Protein AF-A0A7C9K215-F1 (afdb_monomer_lite)

Structure (mmCIF, N/CA/C/O backbone):
data_AF-A0A7C9K215-F1
#
_entry.id   AF-A0A7C9K215-F1
#
loop_
_atom_site.group_PDB
_atom_site.id
_atom_site.type_symbol
_atom_site.label_atom_id
_atom_site.label_alt_id
_atom_site.label_comp_id
_atom_site.label_asym_id
_atom_site.label_entity_id
_atom_site.label_seq_id
_atom_site.pdbx_PDB_ins_code
_atom_site.Cartn_x
_atom_site.Cartn_y
_atom_site.Cartn_z
_atom_site.occupancy
_atom_site.B_iso_or_equiv
_atom_site.auth_seq_id
_atom_site.auth_comp_id
_atom_site.auth_asym_id
_atom_site.auth_atom_id
_atom_site.pdbx_PDB_model_num
ATOM 1 N N . MET A 1 1 ? -13.206 5.067 1.918 1.00 77.06 1 MET A N 1
ATOM 2 C CA . MET A 1 1 ? -12.237 4.710 0.863 1.00 77.06 1 MET A CA 1
ATOM 3 C C . MET A 1 1 ? -11.001 5.582 1.025 1.00 77.06 1 MET A C 1
ATOM 5 O O . MET A 1 1 ? -11.105 6.803 0.954 1.00 77.06 1 MET A O 1
ATOM 9 N N . ASN A 1 2 ? -9.866 4.970 1.339 1.00 87.19 2 ASN A N 1
ATOM 10 C CA . ASN A 1 2 ? -8.582 5.637 1.505 1.00 87.19 2 ASN A CA 1
ATOM 11 C C . ASN A 1 2 ? -7.854 5.674 0.157 1.00 87.19 2 ASN A C 1
ATOM 13 O O . ASN A 1 2 ? -7.911 4.714 -0.610 1.00 87.19 2 ASN A O 1
ATOM 17 N N . THR A 1 3 ? -7.181 6.783 -0.135 1.00 89.75 3 THR A N 1
ATOM 18 C CA . THR A 1 3 ? -6.344 6.915 -1.333 1.00 89.75 3 THR A CA 1
ATOM 19 C C . THR A 1 3 ? -4.890 6.986 -0.902 1.00 89.75 3 THR A C 1
ATOM 21 O O . THR A 1 3 ? -4.547 7.784 -0.027 1.00 89.75 3 THR A O 1
ATOM 24 N N . TYR A 1 4 ? -4.048 6.162 -1.514 1.00 89.00 4 TYR A N 1
ATOM 25 C CA . TYR A 1 4 ? -2.622 6.095 -1.226 1.00 89.00 4 TYR A CA 1
ATOM 26 C C . TYR A 1 4 ? -1.827 6.253 -2.513 1.00 89.00 4 TYR A C 1
ATOM 28 O O . TYR A 1 4 ? -2.164 5.663 -3.536 1.00 89.00 4 TYR A O 1
ATOM 36 N N . LYS A 1 5 ? -0.759 7.043 -2.450 1.00 89.75 5 LYS A N 1
ATOM 37 C CA . LYS A 1 5 ? 0.264 7.111 -3.482 1.00 89.75 5 LYS A CA 1
ATOM 38 C C . LYS A 1 5 ? 1.366 6.137 -3.092 1.00 89.75 5 LYS A C 1
ATOM 40 O O . LYS A 1 5 ? 2.139 6.416 -2.177 1.00 89.75 5 LYS A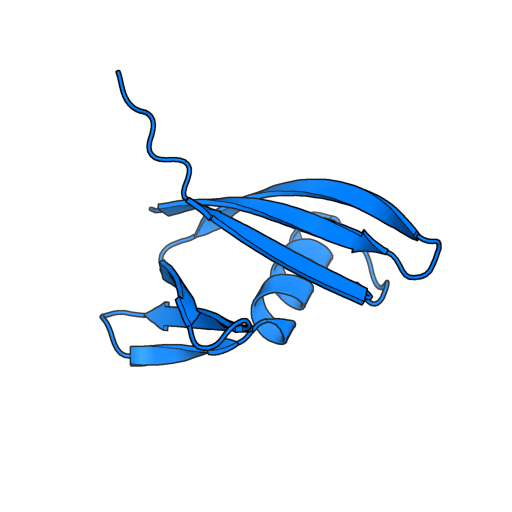 O 1
ATOM 45 N N . ILE A 1 6 ? 1.420 5.002 -3.771 1.00 88.00 6 ILE A N 1
ATOM 46 C CA . ILE A 1 6 ? 2.462 4.006 -3.570 1.00 88.00 6 ILE A CA 1
ATOM 47 C C . ILE A 1 6 ? 3.626 4.332 -4.487 1.00 88.00 6 ILE A C 1
ATOM 49 O O . ILE A 1 6 ? 3.452 4.489 -5.690 1.00 88.00 6 ILE A O 1
ATOM 53 N N . ARG A 1 7 ? 4.815 4.471 -3.920 1.00 88.12 7 ARG A N 1
ATOM 54 C CA . ARG A 1 7 ? 6.068 4.651 -4.648 1.00 88.12 7 ARG A CA 1
ATOM 55 C C . ARG A 1 7 ? 6.796 3.325 -4.606 1.00 88.12 7 ARG A C 1
ATOM 57 O O . ARG A 1 7 ? 6.959 2.772 -3.520 1.00 88.12 7 ARG A O 1
ATOM 64 N N . PHE A 1 8 ? 7.233 2.841 -5.755 1.00 85.88 8 PHE A N 1
ATOM 65 C CA . PHE A 1 8 ? 7.905 1.557 -5.832 1.00 85.88 8 PHE A CA 1
ATOM 66 C C . PHE A 1 8 ? 9.095 1.602 -6.784 1.00 85.88 8 PHE A C 1
ATOM 68 O O . PHE A 1 8 ? 9.184 2.465 -7.661 1.00 85.88 8 PHE A O 1
ATOM 75 N N . PHE A 1 9 ? 10.025 0.680 -6.567 1.00 83.75 9 PHE A N 1
ATOM 76 C CA . PHE A 1 9 ? 11.184 0.475 -7.424 1.00 83.75 9 PHE A CA 1
ATOM 77 C C . PHE A 1 9 ? 11.096 -0.918 -8.028 1.00 83.75 9 PHE A C 1
ATOM 79 O O . PHE A 1 9 ? 10.991 -1.893 -7.287 1.00 83.75 9 PHE A O 1
ATOM 86 N N . ASN A 1 10 ? 11.138 -1.036 -9.353 1.00 78.19 10 ASN A N 1
ATOM 87 C CA . ASN A 1 10 ? 11.189 -2.356 -9.978 1.00 78.19 10 ASN A CA 1
ATOM 88 C C . ASN A 1 10 ? 12.597 -2.970 -9.852 1.00 78.19 10 ASN A C 1
ATOM 90 O O . ASN A 1 10 ? 13.550 -2.316 -9.418 1.00 78.19 10 ASN A O 1
ATOM 94 N N . SER A 1 11 ? 12.740 -4.238 -10.238 1.00 74.69 11 SER A N 1
ATOM 95 C CA . SER A 1 11 ? 14.029 -4.948 -10.192 1.00 74.69 11 SER A CA 1
ATOM 96 C C . SER A 1 11 ? 15.116 -4.304 -11.071 1.00 74.69 11 SER A C 1
ATOM 98 O O . SER A 1 11 ? 16.304 -4.414 -10.782 1.00 74.69 11 SER A O 1
ATOM 100 N N . ALA A 1 12 ? 14.716 -3.554 -12.101 1.00 77.06 12 ALA A N 1
ATOM 101 C CA . ALA A 1 12 ? 15.614 -2.794 -12.967 1.00 77.06 12 ALA A CA 1
ATOM 102 C C . ALA A 1 12 ? 15.986 -1.397 -12.414 1.00 77.06 12 ALA A C 1
ATOM 104 O O . ALA A 1 12 ? 16.690 -0.640 -13.081 1.00 77.06 12 ALA A O 1
ATOM 105 N N . GLY A 1 13 ? 15.541 -1.045 -11.201 1.00 75.38 13 GLY A N 1
ATOM 106 C CA . GLY A 1 13 ? 15.860 0.223 -10.537 1.00 75.38 13 GLY A CA 1
ATOM 107 C C . GLY A 1 13 ? 15.031 1.423 -11.008 1.00 75.38 13 GLY A C 1
ATOM 108 O O . GLY A 1 13 ? 15.315 2.555 -10.612 1.00 75.38 13 GLY A O 1
ATOM 109 N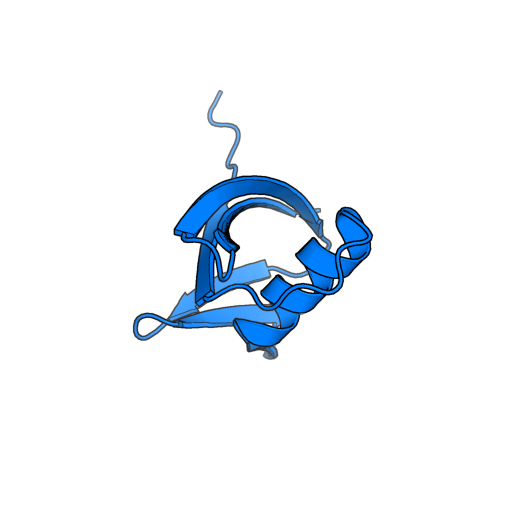 N . TYR A 1 14 ? 13.996 1.208 -11.825 1.00 77.62 14 TYR A N 1
ATOM 110 C CA . TYR A 1 14 ? 13.065 2.265 -12.204 1.00 77.62 14 TYR A CA 1
ATOM 111 C C . TYR A 1 14 ? 12.154 2.600 -11.034 1.00 77.62 14 TYR A C 1
ATOM 113 O O . TYR A 1 14 ? 11.484 1.733 -10.474 1.00 77.62 14 TYR A O 1
ATOM 121 N N . ARG A 1 15 ? 12.124 3.888 -10.695 1.00 80.75 15 ARG A N 1
ATOM 122 C CA . ARG A 1 15 ? 11.221 4.452 -9.701 1.00 80.75 15 ARG A CA 1
ATOM 123 C C . ARG A 1 15 ? 9.936 4.885 -10.382 1.00 80.75 15 ARG A C 1
ATOM 125 O O . ARG A 1 15 ? 9.963 5.813 -11.187 1.00 80.75 15 ARG A O 1
ATOM 132 N N . ASP A 1 16 ? 8.827 4.288 -9.987 1.00 84.94 16 ASP A N 1
ATOM 133 C CA . ASP A 1 16 ? 7.507 4.694 -10.451 1.00 84.94 16 ASP A CA 1
ATOM 134 C C . ASP A 1 16 ? 6.561 4.888 -9.257 1.00 84.94 16 ASP A C 1
ATOM 136 O O . ASP A 1 16 ? 6.930 4.688 -8.090 1.00 84.94 16 ASP A O 1
ATOM 140 N N . ASN A 1 17 ? 5.355 5.378 -9.525 1.00 86.62 17 ASN A N 1
ATOM 141 C CA . ASN A 1 17 ? 4.347 5.532 -8.494 1.00 86.62 17 ASN A CA 1
ATOM 142 C C . ASN A 1 17 ? 2.957 5.204 -9.015 1.00 86.62 17 ASN A C 1
ATOM 144 O O . ASN A 1 17 ? 2.596 5.595 -10.123 1.00 86.62 17 ASN A O 1
ATOM 148 N N . GLU A 1 18 ? 2.132 4.623 -8.154 1.00 85.88 18 GLU A N 1
ATOM 149 C CA . GLU A 1 18 ? 0.736 4.356 -8.458 1.00 85.88 18 GLU A CA 1
ATOM 150 C C . GLU A 1 18 ? -0.199 4.915 -7.392 1.00 85.88 18 GLU A C 1
ATOM 152 O O . GLU A 1 18 ? 0.112 4.914 -6.200 1.00 85.88 18 GLU A O 1
ATOM 157 N N . ILE A 1 19 ? -1.352 5.421 -7.826 1.00 88.38 19 ILE A N 1
ATOM 158 C CA . ILE A 1 19 ? -2.403 5.872 -6.914 1.00 88.38 19 ILE A CA 1
ATOM 159 C C . ILE A 1 19 ? -3.418 4.746 -6.768 1.00 88.38 19 ILE A C 1
ATOM 161 O O . ILE A 1 19 ? -4.224 4.507 -7.664 1.00 88.38 19 ILE A O 1
ATOM 165 N N . ILE A 1 20 ? -3.421 4.097 -5.606 1.00 86.38 20 ILE A N 1
ATOM 166 C CA . ILE A 1 20 ? -4.382 3.040 -5.296 1.00 86.38 20 ILE A CA 1
ATOM 167 C C . ILE A 1 20 ? -5.484 3.565 -4.380 1.00 86.38 20 ILE A C 1
ATOM 169 O O . ILE A 1 20 ? -5.265 4.397 -3.491 1.00 86.38 20 ILE A O 1
ATOM 173 N N . ARG A 1 21 ? -6.698 3.062 -4.599 1.00 89.06 21 ARG A N 1
ATOM 174 C CA . ARG A 1 21 ? -7.868 3.342 -3.767 1.00 89.06 21 ARG A CA 1
ATOM 175 C C . ARG A 1 21 ? -8.309 2.054 -3.107 1.00 89.06 21 ARG A C 1
ATOM 177 O O . ARG A 1 21 ? -8.613 1.087 -3.791 1.00 89.06 21 ARG A O 1
ATOM 184 N N . THR A 1 22 ? -8.368 2.063 -1.786 1.00 87.06 22 THR A N 1
ATOM 185 C CA . THR A 1 22 ? -8.652 0.864 -1.001 1.00 87.06 22 THR A CA 1
ATOM 186 C C . THR A 1 22 ? -9.583 1.163 0.177 1.00 87.06 22 THR A C 1
ATOM 188 O O . THR A 1 22 ? -9.742 2.314 0.597 1.00 87.06 22 THR A O 1
ATOM 191 N N . ASN A 1 23 ? -10.244 0.129 0.693 1.00 88.31 23 ASN A N 1
ATOM 192 C CA . ASN A 1 23 ? -11.034 0.194 1.919 1.00 88.31 23 ASN A CA 1
ATOM 193 C C . ASN A 1 23 ? -10.187 -0.036 3.179 1.00 88.31 23 ASN A C 1
ATOM 195 O O . ASN A 1 23 ? -10.510 0.542 4.216 1.00 88.31 23 ASN A O 1
ATOM 199 N N . PHE A 1 24 ? -9.075 -0.767 3.078 1.00 89.25 24 PHE A N 1
ATOM 200 C CA . PHE A 1 24 ? -8.114 -0.915 4.170 1.00 89.25 24 PHE A CA 1
ATOM 201 C C . PHE A 1 24 ? -7.241 0.338 4.329 1.00 89.25 24 PHE A C 1
ATOM 203 O O . PHE A 1 24 ? -7.210 1.240 3.481 1.00 89.25 24 PHE A O 1
ATOM 210 N N . GLN A 1 25 ? -6.561 0.431 5.464 1.00 90.00 25 GLN A N 1
ATOM 211 C CA . GLN A 1 25 ? -5.534 1.425 5.730 1.00 90.00 25 GLN A CA 1
ATOM 212 C C . GLN A 1 25 ? -4.154 0.833 5.481 1.00 90.00 25 GLN A C 1
ATOM 214 O O . GLN A 1 25 ? -3.913 -0.335 5.745 1.00 90.00 25 GLN A O 1
ATOM 219 N N . ILE A 1 26 ? -3.242 1.654 4.982 1.00 90.25 26 ILE A N 1
ATOM 220 C CA . ILE A 1 26 ? -1.823 1.326 4.886 1.00 90.25 26 ILE A CA 1
ATOM 221 C C . ILE A 1 26 ? -1.090 2.282 5.822 1.00 90.25 26 ILE A C 1
ATOM 223 O O . ILE A 1 26 ? -1.295 3.498 5.741 1.00 90.25 26 ILE A O 1
ATOM 227 N N . GLU A 1 27 ? -0.278 1.731 6.715 1.00 89.25 27 GLU A N 1
ATOM 228 C CA . GLU A 1 27 ? 0.578 2.470 7.642 1.00 89.25 27 GLU A CA 1
ATOM 229 C C . GLU A 1 27 ? 2.021 1.977 7.521 1.00 89.25 27 GLU A C 1
ATOM 231 O O . GLU A 1 27 ? 2.265 0.819 7.194 1.00 89.25 27 GLU A O 1
ATOM 236 N N . GLU A 1 28 ? 2.991 2.838 7.817 1.00 87.50 28 GLU A N 1
ATOM 237 C CA . GLU A 1 28 ? 4.383 2.426 7.987 1.00 87.50 28 GLU A CA 1
ATOM 238 C C . GLU A 1 28 ? 4.658 2.227 9.483 1.00 87.50 28 GLU A C 1
ATOM 240 O O . GLU A 1 28 ? 4.496 3.148 10.285 1.00 87.50 28 GLU A O 1
ATOM 245 N N . ARG A 1 29 ? 5.051 1.014 9.879 1.00 86.50 29 ARG A N 1
ATOM 246 C CA . ARG A 1 29 ? 5.443 0.675 11.253 1.00 86.50 29 ARG A CA 1
ATOM 247 C C . ARG A 1 29 ? 6.792 -0.022 11.237 1.00 86.50 29 ARG A C 1
ATOM 249 O O . ARG A 1 29 ? 6.995 -0.952 10.468 1.00 86.50 29 ARG A O 1
ATOM 256 N N . ASN A 1 30 ? 7.712 0.400 12.105 1.00 85.50 30 ASN A N 1
ATOM 257 C CA . ASN A 1 30 ? 9.066 -0.167 12.183 1.00 85.50 30 ASN A CA 1
ATOM 258 C C . ASN A 1 30 ? 9.759 -0.255 10.810 1.00 85.50 30 ASN A C 1
ATOM 260 O O . ASN A 1 30 ? 10.342 -1.282 10.467 1.00 85.50 30 ASN A O 1
ATOM 264 N N . ASN A 1 31 ? 9.672 0.816 10.012 1.00 80.62 31 ASN A N 1
ATOM 265 C CA . ASN A 1 31 ? 10.306 0.893 8.694 1.00 80.62 31 ASN A CA 1
ATOM 266 C C . ASN A 1 31 ? 9.765 -0.125 7.662 1.00 80.62 31 ASN A C 1
ATOM 268 O O . ASN A 1 31 ? 10.436 -0.412 6.673 1.00 80.62 31 ASN A O 1
ATOM 272 N N . SER A 1 32 ? 8.576 -0.687 7.909 1.00 84.44 32 SER A N 1
ATOM 273 C CA . SER A 1 32 ? 7.880 -1.640 7.039 1.00 84.44 32 SER A CA 1
ATOM 274 C C . SER A 1 32 ? 6.426 -1.218 6.843 1.00 84.44 32 SER A C 1
ATOM 276 O O . SER A 1 32 ? 5.784 -0.720 7.769 1.00 84.44 32 SER A O 1
ATOM 278 N N . LEU A 1 33 ? 5.876 -1.436 5.649 1.00 88.44 33 LEU A N 1
ATOM 279 C CA . LEU A 1 33 ? 4.456 -1.197 5.402 1.00 88.44 33 LEU A CA 1
ATOM 280 C C . LEU A 1 33 ? 3.605 -2.306 6.022 1.00 88.44 33 LEU A C 1
ATOM 282 O O . LEU A 1 33 ? 3.914 -3.491 5.892 1.00 88.44 33 LEU A O 1
ATOM 286 N N . VA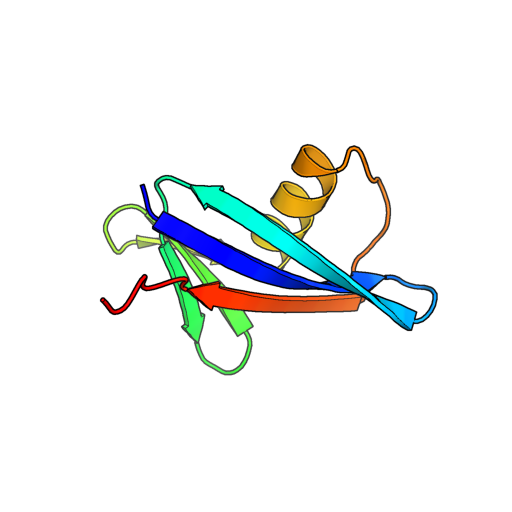L A 1 34 ? 2.508 -1.908 6.655 1.00 91.75 34 VAL A N 1
ATOM 287 C CA . VAL A 1 34 ? 1.468 -2.792 7.174 1.00 91.75 34 VAL A CA 1
ATOM 288 C C . VAL A 1 34 ? 0.111 -2.365 6.638 1.00 91.75 34 VAL A C 1
ATOM 290 O O . VAL A 1 34 ? -0.189 -1.176 6.512 1.00 91.75 34 VAL A O 1
ATOM 293 N N . VAL A 1 35 ? -0.713 -3.355 6.325 1.00 91.44 35 VAL A N 1
ATOM 294 C CA . VAL A 1 35 ? -2.089 -3.175 5.877 1.00 91.44 35 VAL A CA 1
ATOM 295 C C . VAL A 1 35 ? -3.011 -3.493 7.042 1.00 91.44 35 VAL A C 1
ATOM 297 O O . VAL A 1 35 ? -2.911 -4.561 7.644 1.00 91.44 35 VAL A O 1
ATOM 300 N N . LEU A 1 36 ? -3.896 -2.558 7.365 1.00 91.69 36 LEU A N 1
ATOM 301 C CA . LEU A 1 36 ? -4.828 -2.628 8.478 1.00 91.69 36 LEU A CA 1
ATOM 302 C C . LEU A 1 36 ? -6.268 -2.599 7.974 1.00 91.69 36 LEU A C 1
ATOM 304 O O . LEU A 1 36 ? -6.666 -1.684 7.255 1.00 91.69 36 LEU A O 1
ATOM 308 N N . GLU A 1 37 ? -7.073 -3.548 8.421 1.00 90.50 37 GLU A N 1
ATOM 309 C CA . GLU A 1 37 ? -8.515 -3.574 8.209 1.00 90.50 37 GLU A CA 1
ATOM 310 C C . GLU A 1 37 ? -9.199 -3.483 9.571 1.00 90.50 37 GLU A C 1
ATOM 312 O O . GLU A 1 37 ? -8.887 -4.244 10.481 1.00 90.50 37 GLU A O 1
ATOM 317 N N . GLU A 1 38 ? -10.046 -2.467 9.758 1.00 87.69 38 GLU A N 1
ATOM 318 C CA . GLU A 1 38 ? -10.736 -2.204 11.036 1.00 87.69 38 GLU A CA 1
ATOM 319 C C . GLU A 1 38 ? -9.803 -2.137 12.271 1.00 87.69 38 GLU A C 1
ATOM 321 O O . GLU A 1 38 ? -10.204 -2.410 13.399 1.00 87.69 38 GLU A O 1
ATOM 326 N N . GLY A 1 39 ? -8.541 -1.736 12.068 1.00 85.94 39 GLY A N 1
ATOM 327 C CA . GLY A 1 39 ? -7.522 -1.642 13.123 1.00 85.94 39 GLY A CA 1
ATOM 328 C C . GLY A 1 39 ? -6.736 -2.934 13.381 1.00 85.94 39 GLY A C 1
ATOM 329 O O . GLY A 1 39 ? -5.841 -2.938 14.226 1.00 85.94 39 GLY A O 1
ATOM 330 N N . VAL A 1 40 ? -7.017 -4.005 12.639 1.00 91.00 40 VAL A N 1
ATOM 331 C CA . VAL A 1 40 ? -6.300 -5.285 12.685 1.00 91.00 40 VAL A CA 1
ATOM 332 C C . VAL A 1 40 ? -5.330 -5.369 11.514 1.00 91.00 40 VAL A C 1
ATOM 334 O O . VAL A 1 40 ? -5.686 -5.037 10.390 1.00 91.00 40 VAL A O 1
ATOM 337 N N . ILE A 1 41 ? -4.095 -5.813 11.758 1.00 91.75 41 ILE A N 1
ATOM 338 C CA . ILE A 1 41 ? -3.115 -6.020 10.686 1.00 91.75 41 ILE A CA 1
ATOM 339 C C . ILE A 1 41 ? -3.542 -7.247 9.876 1.00 91.75 41 ILE A C 1
ATOM 341 O O . ILE A 1 41 ? -3.535 -8.361 10.394 1.00 91.75 41 ILE A O 1
ATOM 345 N N . VAL A 1 42 ? -3.896 -7.028 8.614 1.00 91.31 42 VAL A N 1
ATOM 346 C CA . VAL A 1 42 ? -4.297 -8.073 7.659 1.00 91.31 42 VAL A CA 1
ATOM 347 C C . VAL A 1 42 ? -3.237 -8.329 6.589 1.00 91.31 42 VAL A C 1
ATOM 349 O O . VAL A 1 42 ? -3.320 -9.323 5.875 1.00 91.31 42 VAL A O 1
ATOM 352 N N . GLY A 1 43 ? -2.222 -7.466 6.488 1.00 89.19 43 GLY A N 1
ATOM 353 C CA . GLY A 1 43 ? -1.153 -7.615 5.507 1.00 89.19 43 GLY A CA 1
ATOM 354 C C . GLY A 1 43 ? 0.078 -6.764 5.789 1.00 89.19 43 GLY A C 1
ATOM 355 O O . GLY A 1 43 ? 0.147 -6.017 6.767 1.00 89.19 43 GLY A O 1
ATOM 356 N N . ASN A 1 44 ? 1.062 -6.885 4.907 1.00 90.44 44 ASN A N 1
ATOM 357 C CA . ASN A 1 44 ? 2.377 -6.254 4.990 1.00 90.44 44 ASN A CA 1
ATOM 358 C C . ASN A 1 44 ? 2.753 -5.587 3.649 1.00 90.44 44 ASN A C 1
ATOM 360 O O . ASN A 1 44 ? 1.914 -5.431 2.761 1.00 90.44 44 ASN A O 1
ATOM 364 N N . ALA A 1 45 ? 4.021 -5.197 3.504 1.00 85.12 45 ALA A N 1
ATOM 365 C CA . ALA A 1 45 ? 4.569 -4.630 2.275 1.00 85.12 45 ALA A CA 1
ATOM 366 C C . ALA A 1 45 ? 4.328 -5.516 1.041 1.00 85.12 45 ALA A C 1
ATOM 368 O O . ALA A 1 45 ? 3.893 -4.994 0.018 1.00 85.12 45 ALA A O 1
ATOM 369 N N . GLU A 1 46 ? 4.483 -6.838 1.163 1.00 86.69 46 GLU A N 1
ATOM 370 C CA . GLU A 1 46 ? 4.277 -7.780 0.053 1.00 86.69 46 GLU A CA 1
ATOM 371 C C . GLU A 1 46 ? 2.834 -7.747 -0.466 1.00 86.69 46 GLU A C 1
ATOM 373 O O . GLU A 1 46 ? 2.591 -7.808 -1.670 1.00 86.69 46 GLU A O 1
ATOM 378 N N . MET A 1 47 ? 1.854 -7.583 0.428 1.00 88.12 47 MET A N 1
ATOM 379 C CA . MET A 1 47 ? 0.456 -7.426 0.022 1.00 88.12 47 MET A CA 1
ATOM 380 C C . MET A 1 47 ? 0.249 -6.130 -0.776 1.00 88.12 47 MET A C 1
ATOM 382 O O . MET A 1 47 ? -0.471 -6.122 -1.772 1.00 88.12 47 MET A O 1
ATOM 386 N N . VAL A 1 48 ? 0.905 -5.035 -0.375 1.00 86.25 48 VAL A N 1
ATOM 387 C CA . VAL A 1 48 ? 0.884 -3.764 -1.120 1.00 86.25 48 VAL A CA 1
ATOM 388 C C . VAL A 1 48 ? 1.530 -3.929 -2.496 1.00 86.25 48 VAL A C 1
ATOM 390 O O . VAL A 1 48 ? 1.004 -3.411 -3.479 1.00 86.25 48 VAL A O 1
ATOM 393 N N . GLU A 1 49 ? 2.625 -4.680 -2.591 1.00 86.38 49 GLU A N 1
ATOM 394 C CA . GLU A 1 49 ? 3.268 -5.016 -3.865 1.00 86.38 49 GLU A CA 1
ATOM 395 C C . GLU A 1 49 ? 2.339 -5.802 -4.787 1.00 86.38 49 GLU A C 1
ATOM 397 O O . GLU A 1 49 ? 2.202 -5.447 -5.959 1.00 86.38 49 GLU A O 1
ATOM 402 N N . GLN A 1 50 ? 1.655 -6.822 -4.259 1.00 85.19 50 GLN A N 1
ATOM 403 C CA . GLN A 1 50 ? 0.676 -7.594 -5.025 1.00 85.19 50 GLN A CA 1
ATOM 404 C C . GLN A 1 50 ? -0.458 -6.713 -5.547 1.00 85.19 50 GLN A C 1
ATOM 406 O O . GLN A 1 50 ? -0.792 -6.795 -6.724 1.00 85.19 50 GLN A O 1
ATOM 411 N N . LEU A 1 51 ? -0.977 -5.797 -4.729 1.00 83.56 51 LEU A N 1
ATOM 412 C CA . LEU A 1 51 ? -2.035 -4.871 -5.141 1.00 83.56 51 LEU A CA 1
ATOM 413 C C . LEU A 1 51 ? -1.609 -3.955 -6.293 1.00 83.56 51 LEU A C 1
ATOM 415 O O . LEU A 1 51 ? -2.396 -3.704 -7.208 1.00 83.56 51 LEU A O 1
ATOM 419 N N . ILE A 1 52 ? -0.377 -3.437 -6.261 1.00 84.00 52 ILE A N 1
ATOM 420 C CA . ILE A 1 52 ? 0.170 -2.630 -7.364 1.00 84.00 52 ILE A CA 1
ATOM 421 C C . ILE A 1 52 ? 0.299 -3.493 -8.616 1.00 84.00 52 ILE A C 1
ATOM 423 O O . ILE A 1 52 ? -0.109 -3.068 -9.697 1.00 84.00 52 ILE A O 1
ATOM 427 N N . ASN A 1 53 ? 0.838 -4.700 -8.461 1.00 82.88 53 ASN A N 1
ATOM 428 C CA . ASN A 1 53 ? 1.032 -5.650 -9.546 1.00 82.88 53 ASN A CA 1
ATOM 429 C C . ASN A 1 53 ? -0.303 -6.018 -10.209 1.00 82.88 53 ASN A C 1
ATOM 431 O O . ASN A 1 53 ? -0.414 -5.936 -11.430 1.00 82.88 53 ASN A O 1
ATOM 435 N N . GLU A 1 54 ? -1.350 -6.295 -9.430 1.00 82.62 54 GLU A N 1
ATOM 436 C CA . GLU A 1 54 ? -2.709 -6.516 -9.934 1.00 82.62 54 GLU A CA 1
ATOM 437 C C . GLU A 1 54 ? -3.285 -5.269 -10.616 1.00 82.62 54 GLU A C 1
ATOM 439 O O . GLU A 1 54 ? -3.850 -5.367 -11.704 1.00 82.62 54 GLU A O 1
ATOM 444 N N . THR A 1 55 ? -3.100 -4.083 -10.024 1.00 79.56 55 THR A N 1
ATOM 445 C CA . THR A 1 55 ? -3.609 -2.814 -10.578 1.00 79.56 55 THR A CA 1
ATOM 446 C C . THR A 1 55 ? -2.961 -2.476 -11.923 1.00 79.56 55 THR A C 1
ATOM 448 O O . THR A 1 55 ? -3.630 -1.967 -12.822 1.00 79.56 55 THR A O 1
ATOM 451 N N . ARG A 1 56 ? -1.662 -2.759 -12.079 1.00 75.38 56 ARG A N 1
ATOM 452 C CA . ARG A 1 56 ? -0.903 -2.487 -13.308 1.00 75.38 56 ARG A CA 1
ATOM 453 C C . ARG A 1 56 ? -0.882 -3.644 -14.303 1.00 75.38 56 ARG A C 1
ATOM 455 O O . ARG A 1 56 ? -0.437 -3.456 -15.434 1.00 75.38 56 ARG A O 1
ATOM 462 N N . GLY A 1 57 ? -1.331 -4.831 -13.899 1.00 74.38 57 GLY A N 1
ATOM 463 C CA . GLY A 1 57 ? -1.140 -6.064 -14.664 1.00 74.38 57 GLY A CA 1
ATOM 464 C C . GLY A 1 57 ? 0.333 -6.475 -14.778 1.00 74.38 57 GLY A C 1
ATOM 465 O O . GLY A 1 57 ? 0.728 -7.087 -15.769 1.00 74.38 57 GLY A O 1
ATOM 466 N N . TRP A 1 58 ? 1.163 -6.098 -13.806 1.00 72.50 58 TRP A N 1
ATOM 467 C CA . TRP A 1 58 ? 2.583 -6.436 -13.766 1.00 72.50 58 TRP A CA 1
ATOM 468 C C . TRP A 1 58 ? 2.809 -7.730 -12.984 1.00 72.50 58 TRP A C 1
ATOM 470 O O . TRP A 1 58 ? 2.098 -8.029 -12.031 1.00 72.50 58 TRP A O 1
ATOM 480 N N . GLN A 1 59 ? 3.821 -8.500 -13.378 1.00 66.56 59 GLN A N 1
ATOM 481 C CA . GLN A 1 59 ? 4.284 -9.696 -12.657 1.00 66.56 59 GLN A CA 1
ATOM 482 C C . GLN A 1 59 ? 5.750 -9.544 -12.228 1.00 66.56 59 GLN A C 1
ATOM 484 O O . GLN A 1 59 ? 6.497 -10.517 -12.158 1.00 66.56 59 GLN A O 1
ATOM 489 N N . GLU A 1 60 ? 6.187 -8.307 -11.994 1.00 68.44 60 GLU A N 1
ATOM 490 C CA . GLU A 1 60 ? 7.555 -8.013 -11.579 1.00 68.44 60 GLU A CA 1
ATOM 491 C C . GLU A 1 60 ? 7.639 -7.865 -10.059 1.00 68.44 60 GLU A C 1
ATOM 493 O O . GLU A 1 60 ? 6.737 -7.330 -9.410 1.00 68.44 60 GLU A O 1
ATOM 498 N N . ALA A 1 61 ? 8.741 -8.345 -9.484 1.00 68.06 61 ALA A N 1
ATOM 499 C CA . ALA A 1 61 ? 9.048 -8.096 -8.085 1.00 68.06 61 ALA A CA 1
ATOM 500 C C . ALA A 1 61 ? 9.423 -6.618 -7.908 1.00 68.06 61 ALA A C 1
ATOM 502 O O . ALA A 1 61 ? 10.315 -6.104 -8.599 1.00 68.06 61 ALA A O 1
ATOM 503 N N . ASN A 1 62 ? 8.757 -5.945 -6.973 1.00 74.06 62 ASN A N 1
ATOM 504 C CA . ASN A 1 62 ? 9.157 -4.614 -6.551 1.00 74.06 62 ASN A CA 1
ATOM 505 C C . ASN A 1 62 ? 10.238 -4.782 -5.476 1.00 74.06 62 ASN A C 1
ATOM 507 O O . ASN A 1 62 ? 10.143 -5.606 -4.580 1.00 74.06 62 ASN A O 1
ATOM 511 N N . THR A 1 63 ? 11.338 -4.051 -5.596 1.00 69.94 63 THR A N 1
ATOM 512 C CA . THR A 1 63 ? 12.464 -4.158 -4.655 1.00 69.94 63 THR A CA 1
ATOM 513 C C . THR A 1 63 ? 12.272 -3.283 -3.424 1.00 69.94 63 THR A C 1
ATOM 515 O O . THR A 1 63 ? 12.889 -3.518 -2.389 1.00 69.94 63 THR A O 1
ATOM 518 N N . ALA A 1 64 ? 11.414 -2.270 -3.525 1.00 79.62 64 ALA A N 1
ATOM 519 C CA . ALA A 1 64 ? 11.0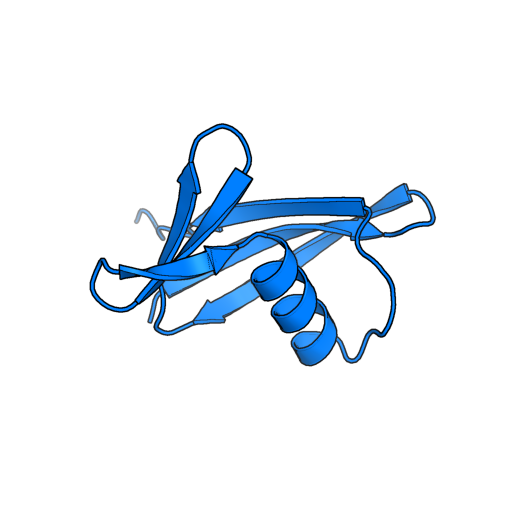14 -1.430 -2.412 1.00 79.62 64 ALA A CA 1
ATOM 520 C C . ALA A 1 64 ? 9.647 -0.813 -2.700 1.00 79.62 64 ALA A C 1
ATOM 522 O O . ALA A 1 64 ? 9.412 -0.334 -3.811 1.00 79.62 64 ALA A O 1
ATOM 523 N N . VAL A 1 65 ? 8.785 -0.770 -1.684 1.00 83.00 65 VAL A N 1
ATOM 524 C CA . VAL A 1 65 ? 7.483 -0.094 -1.711 1.00 83.00 65 VAL A CA 1
ATOM 525 C C . VAL A 1 65 ? 7.344 0.860 -0.531 1.00 83.00 65 VAL A C 1
ATOM 527 O O . VAL A 1 65 ? 7.735 0.551 0.589 1.00 83.00 65 VAL A O 1
ATOM 530 N N . SER A 1 66 ? 6.763 2.030 -0.778 1.00 85.88 66 SER A N 1
ATOM 531 C CA . SER A 1 66 ? 6.420 3.022 0.244 1.00 85.88 66 SER A CA 1
ATOM 532 C C . SER A 1 66 ? 5.042 3.597 -0.058 1.00 85.88 66 SER A C 1
ATOM 534 O O . SER A 1 66 ? 4.745 3.907 -1.210 1.00 85.88 66 SER A O 1
ATOM 536 N N . ALA A 1 67 ? 4.190 3.735 0.955 1.00 86.69 67 ALA A N 1
ATOM 537 C CA . ALA A 1 67 ? 2.820 4.207 0.804 1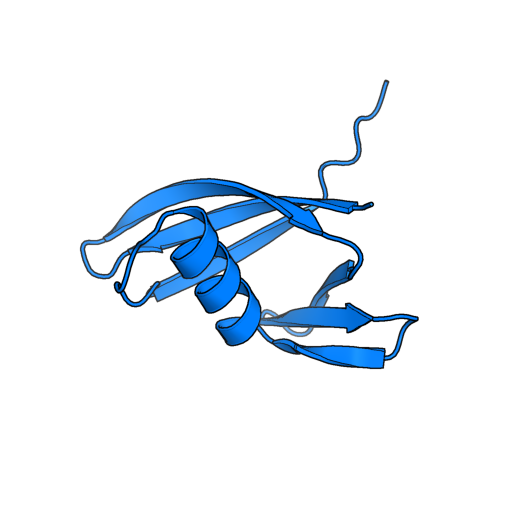.00 86.69 67 ALA A CA 1
ATOM 538 C C . ALA A 1 67 ? 2.636 5.564 1.485 1.00 86.69 67 ALA A C 1
ATOM 540 O O . ALA A 1 67 ? 2.833 5.701 2.687 1.00 86.69 67 ALA A O 1
ATOM 541 N N . GLU A 1 68 ? 2.195 6.561 0.724 1.00 87.19 68 GLU A N 1
ATOM 542 C CA . GLU A 1 68 ? 1.888 7.893 1.238 1.00 87.19 68 GLU A CA 1
ATOM 543 C C . GLU A 1 68 ? 0.378 8.123 1.163 1.00 87.19 68 GLU A C 1
ATOM 545 O O . GLU A 1 68 ? -0.221 8.065 0.086 1.00 87.19 68 GLU A O 1
ATOM 550 N N . LYS A 1 69 ? -0.273 8.355 2.308 1.00 86.62 69 LYS A N 1
ATOM 551 C CA . LYS A 1 69 ? -1.713 8.632 2.331 1.00 86.62 69 LYS A CA 1
ATOM 552 C C . LYS A 1 69 ? -1.980 9.973 1.657 1.00 86.62 69 LYS A C 1
ATOM 554 O O . LYS A 1 69 ? -1.499 11.009 2.106 1.00 86.62 69 LYS A O 1
ATOM 559 N N . VAL A 1 70 ? -2.806 9.965 0.615 1.00 85.19 70 VAL A N 1
ATOM 560 C CA . VAL A 1 70 ? -3.253 11.190 -0.050 1.00 85.19 70 VAL A CA 1
ATOM 561 C C . VAL A 1 70 ? -4.396 11.777 0.770 1.00 85.19 70 VAL A C 1
ATOM 563 O O . VAL A 1 70 ? -5.578 11.565 0.497 1.00 85.19 70 VAL A O 1
ATOM 566 N N . THR A 1 71 ? -4.047 12.497 1.832 1.00 74.25 71 THR A N 1
ATOM 567 C CA . THR A 1 71 ? -4.973 13.415 2.490 1.00 74.25 71 THR A CA 1
ATOM 568 C C . THR A 1 71 ? -5.053 14.662 1.632 1.00 74.25 71 THR A C 1
ATOM 570 O O . THR A 1 71 ? -4.131 15.471 1.616 1.00 74.25 71 THR A O 1
ATOM 573 N N . ASN A 1 72 ? -6.141 14.794 0.880 1.00 57.84 72 ASN A N 1
ATOM 574 C CA . ASN A 1 72 ? -6.443 15.988 0.106 1.00 57.84 72 ASN A CA 1
ATOM 575 C C . ASN A 1 72 ? -6.685 17.156 1.084 1.00 57.84 72 ASN A C 1
ATOM 577 O O . ASN A 1 72 ? -7.827 17.423 1.456 1.00 57.84 72 ASN A O 1
ATOM 581 N N . GLN A 1 73 ? -5.614 17.790 1.575 1.00 48.62 73 GLN A N 1
ATOM 582 C CA . GLN A 1 73 ? -5.703 19.021 2.354 1.00 48.62 73 GLN A CA 1
ATOM 583 C C . GLN A 1 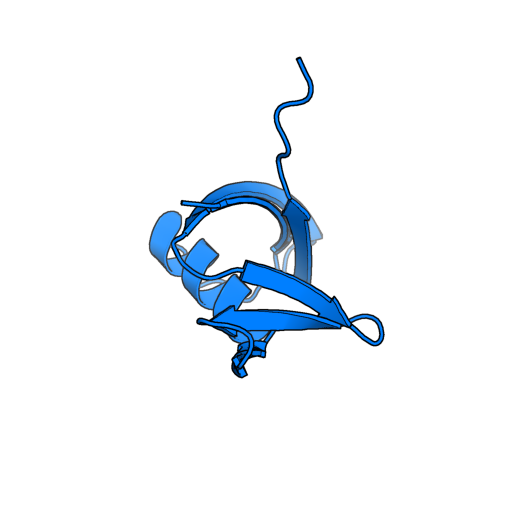73 ? -6.158 20.123 1.397 1.00 48.62 73 GLN A C 1
ATOM 585 O O . GLN A 1 73 ? -5.433 20.505 0.481 1.00 48.62 73 GLN A O 1
ATOM 590 N N . ARG A 1 74 ? -7.421 20.519 1.560 1.00 41.44 74 ARG A N 1
ATOM 591 C CA . ARG A 1 74 ? -7.968 21.762 1.018 1.00 41.44 74 ARG A CA 1
ATOM 592 C C . ARG A 1 74 ? -7.380 22.954 1.753 1.00 41.44 74 ARG A C 1
ATOM 594 O O . ARG A 1 74 ? -7.164 22.812 2.977 1.00 41.44 74 ARG A O 1
#

Secondary structure (DSSP, 8-state):
-EEEEEEEEETT--EEEEEEEESSEEEEETTEEEEEETTEEEEEHHHHHHHHHHHHT--PPEEEEEEEE-----

Sequence (74 aa):
MNTYKIRFFNSAGYRDNEIIRTNFQIEERNNSLVVLEEGVIVGNAEMVEQLINETRGWQEANTAVSAEKVTNQR

Foldseek 3Di:
DWWKWKWFAFPVRDIDIDIDDDQWDWDQDPNWIFTGDPNHTPGTNVVVVVVVCVVVVHPTDTPDMDIDTPPPDD

pLDDT: mean 82.69, std 9.33, range [41.44, 91.75]

Radius of gyration: 11.96 Å; chains: 1; bounding box: 28×32×28 Å